Protein AF-A0A3B8ZGP4-F1 (afdb_monomer_lite)

pLDDT: mean 87.62, std 14.37, range [45.03, 98.56]

Secondary structure (DSSP, 8-state):
--GGGGPPPP-----B--SSEEEE--SSTTS-EEEEETTS-GGGSEEEEPPPP-GGGS-TTTGGGGSTT--S-SSSSS---TTGGGGTHHHHHHHHHHHHHTT---SS-HHHHHHHHHHHHHHHHHHHTTS---PPPGGGS--

Foldseek 3Di:
DDPCVPDFDDDDFDWADDPAKIWGQDSDPPFFTWIAGPPDDPVPRIDGHDDDQPLVVADPVLSVQLDQPPFPDPPDPPTSRRNPPNSCVRVVVRQVVVCVVVVHAGVVGPLCVLLVVVVVVQCVVCVVVVNDDDDRDPSNPDD

Radius of gyration: 20.27 Å; chains: 1; bounding box: 44×57×50 Å

Structure (mmCIF, N/CA/C/O backbone):
data_AF-A0A3B8ZGP4-F1
#
_entry.id   AF-A0A3B8ZGP4-F1
#
loop_
_atom_site.group_PDB
_atom_site.id
_atom_site.type_symbol
_atom_site.label_atom_id
_atom_site.label_alt_id
_atom_site.label_comp_id
_atom_site.label_asym_id
_atom_site.label_entity_id
_atom_site.label_seq_id
_atom_site.pdbx_PDB_ins_code
_atom_site.Cartn_x
_atom_site.Cartn_y
_atom_site.Cartn_z
_atom_site.occupancy
_atom_site.B_iso_or_equiv
_atom_site.auth_seq_id
_atom_site.auth_comp_id
_atom_site.auth_asym_id
_atom_site.auth_atom_id
_atom_site.pdbx_PDB_model_num
ATOM 1 N N . ARG A 1 1 ? 3.691 37.241 -10.089 1.00 48.22 1 ARG A N 1
ATOM 2 C CA . ARG A 1 1 ? 4.324 35.929 -10.359 1.00 48.22 1 ARG A CA 1
ATOM 3 C C . ARG A 1 1 ? 3.828 35.011 -9.261 1.00 48.22 1 ARG A C 1
ATOM 5 O O . ARG A 1 1 ? 4.110 35.296 -8.106 1.00 48.22 1 ARG A O 1
ATOM 12 N N . PHE A 1 2 ? 2.963 34.065 -9.586 1.00 45.03 2 PHE A N 1
ATOM 13 C CA . PHE A 1 2 ? 2.270 33.266 -8.584 1.00 45.03 2 PHE A CA 1
ATOM 14 C C . PHE A 1 2 ? 2.838 31.843 -8.572 1.00 45.03 2 PHE A C 1
ATOM 16 O O . PHE A 1 2 ? 3.306 31.350 -9.591 1.00 45.03 2 PHE A O 1
ATOM 23 N N . LEU A 1 3 ? 2.817 31.203 -7.404 1.00 54.69 3 LEU A N 1
ATOM 24 C CA . LEU A 1 3 ? 3.461 29.915 -7.109 1.00 54.69 3 LEU A CA 1
ATOM 25 C C . LEU A 1 3 ? 2.873 28.692 -7.846 1.00 54.69 3 LEU A C 1
ATOM 27 O O . LEU A 1 3 ? 3.376 27.590 -7.658 1.00 54.69 3 LEU A O 1
ATOM 31 N N . TYR A 1 4 ? 1.842 28.853 -8.680 1.00 58.81 4 TYR A N 1
ATOM 32 C CA . TYR A 1 4 ? 1.215 27.739 -9.404 1.00 58.81 4 TYR A CA 1
ATOM 33 C C . TYR A 1 4 ? 1.987 27.262 -10.645 1.00 58.81 4 TYR A C 1
ATOM 35 O O . TYR A 1 4 ? 1.751 26.146 -11.095 1.00 58.81 4 TYR A O 1
ATOM 43 N N . ASP A 1 5 ? 2.962 28.028 -11.146 1.00 63.34 5 ASP A N 1
ATOM 44 C CA . ASP A 1 5 ? 3.781 27.616 -12.304 1.00 63.34 5 ASP A CA 1
ATOM 45 C C . ASP A 1 5 ? 4.834 26.537 -11.957 1.00 63.34 5 ASP A C 1
ATOM 47 O O . ASP A 1 5 ? 5.522 26.029 -12.840 1.00 63.34 5 ASP A O 1
ATOM 51 N N . VAL A 1 6 ? 4.974 26.179 -10.672 1.00 75.12 6 VAL A N 1
ATOM 52 C CA . VAL A 1 6 ? 5.867 25.113 -10.168 1.00 75.12 6 VAL A CA 1
ATOM 53 C C . VAL A 1 6 ? 5.042 24.011 -9.485 1.00 75.12 6 VAL A C 1
ATOM 55 O O . VAL A 1 6 ? 5.432 23.453 -8.458 1.00 75.12 6 VAL A O 1
ATOM 58 N N . ALA A 1 7 ? 3.848 23.730 -10.013 1.00 77.94 7 ALA A N 1
ATOM 59 C CA . ALA A 1 7 ? 3.011 22.649 -9.508 1.00 77.94 7 ALA A CA 1
ATOM 60 C C . ALA A 1 7 ? 3.727 21.295 -9.659 1.00 77.94 7 ALA A C 1
ATOM 62 O O . ALA A 1 7 ? 4.317 20.994 -10.698 1.00 77.94 7 ALA A O 1
ATOM 63 N N . ARG A 1 8 ? 3.685 20.479 -8.601 1.00 79.25 8 ARG A N 1
ATOM 64 C CA . ARG A 1 8 ? 4.209 19.107 -8.623 1.00 79.25 8 ARG A CA 1
ATOM 65 C C . ARG A 1 8 ? 3.331 18.221 -9.505 1.00 79.25 8 ARG A C 1
ATOM 67 O O . ARG A 1 8 ? 2.135 18.476 -9.641 1.00 79.25 8 ARG A O 1
ATOM 74 N N . GLN A 1 9 ? 3.918 17.158 -10.052 1.00 82.81 9 GLN A N 1
ATOM 75 C CA . GLN A 1 9 ? 3.141 16.082 -10.663 1.00 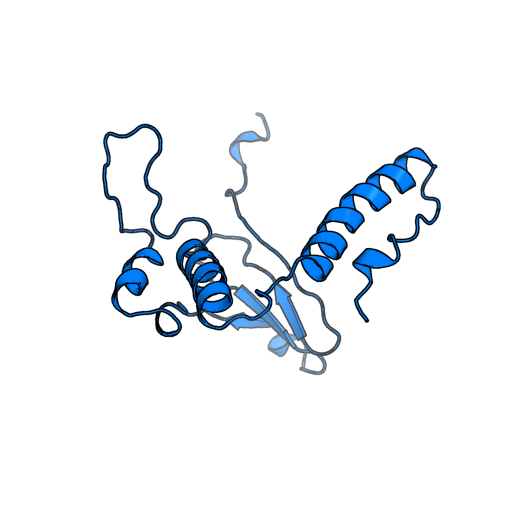82.81 9 GLN A CA 1
ATOM 76 C C . GLN A 1 9 ? 2.159 15.505 -9.636 1.00 82.81 9 GLN A C 1
ATOM 78 O O . GLN A 1 9 ? 2.485 15.383 -8.451 1.00 82.81 9 GLN A O 1
ATOM 83 N N . TYR A 1 10 ? 0.955 15.164 -10.097 1.00 76.69 10 TYR A N 1
ATOM 84 C CA . TYR A 1 10 ? 0.055 14.323 -9.320 1.00 76.69 10 TYR A CA 1
ATOM 85 C C . TYR A 1 10 ? 0.709 12.951 -9.148 1.00 76.69 10 TYR A C 1
ATOM 87 O O . TYR A 1 10 ? 1.169 12.368 -10.128 1.00 76.69 10 TYR A O 1
ATOM 95 N N . ARG A 1 11 ? 0.773 12.473 -7.904 1.00 81.81 11 ARG A N 1
ATOM 96 C CA . ARG A 1 11 ? 1.448 11.231 -7.539 1.00 81.81 11 ARG A CA 1
ATOM 97 C C . ARG A 1 11 ? 0.643 10.506 -6.473 1.00 81.81 11 ARG A C 1
ATOM 99 O O . ARG A 1 11 ? 0.428 11.045 -5.386 1.00 81.81 11 ARG A O 1
ATOM 106 N N . GLU A 1 12 ? 0.248 9.279 -6.771 1.00 79.19 12 GLU A N 1
ATOM 107 C CA . GLU A 1 12 ? -0.295 8.343 -5.791 1.00 79.19 12 GLU A CA 1
ATOM 108 C C . GLU A 1 12 ? 0.882 7.600 -5.162 1.00 79.19 12 GLU A C 1
ATOM 110 O O . GLU A 1 12 ? 1.478 6.724 -5.777 1.00 79.19 12 GLU A O 1
ATOM 115 N N . SER A 1 13 ? 1.274 8.003 -3.954 1.00 88.75 13 SER A N 1
ATOM 116 C CA . SER A 1 13 ? 2.475 7.482 -3.299 1.00 88.75 13 SER A CA 1
ATOM 117 C C . SER A 1 13 ? 2.231 7.085 -1.859 1.00 88.75 13 SER A C 1
ATOM 119 O O . SER A 1 13 ? 1.451 7.726 -1.157 1.00 88.75 13 SER A O 1
ATOM 121 N N . PHE A 1 14 ? 3.015 6.120 -1.399 1.00 91.31 14 PHE A N 1
ATOM 122 C CA . PHE A 1 14 ? 3.186 5.805 0.008 1.00 91.31 14 PHE A CA 1
ATOM 123 C C . PHE A 1 14 ? 4.670 5.587 0.302 1.00 91.31 14 PHE A C 1
ATOM 125 O O . PHE A 1 14 ? 5.410 5.099 -0.553 1.00 91.31 14 PHE A O 1
ATOM 132 N N . ASP A 1 15 ? 5.064 5.891 1.532 1.00 95.56 15 ASP A N 1
ATOM 133 C CA . ASP A 1 15 ? 6.384 5.569 2.060 1.00 95.56 15 ASP A CA 1
ATOM 134 C C . ASP A 1 15 ? 6.202 4.599 3.231 1.00 95.56 15 ASP A C 1
ATOM 136 O O . ASP A 1 15 ? 5.267 4.726 4.028 1.00 95.56 15 ASP A O 1
ATOM 140 N N . VAL A 1 16 ? 7.076 3.600 3.324 1.00 95.94 16 VAL A N 1
ATOM 141 C CA . VAL A 1 16 ? 7.054 2.604 4.402 1.00 95.94 16 VAL A CA 1
ATOM 142 C C . VAL A 1 16 ? 8.373 2.671 5.136 1.00 95.94 16 VAL A C 1
ATOM 144 O O . VAL A 1 16 ? 9.424 2.435 4.547 1.00 95.94 16 VAL A O 1
ATOM 147 N N . TYR A 1 17 ? 8.313 2.932 6.437 1.00 96.81 17 TYR A N 1
ATOM 148 C CA . TYR A 1 17 ? 9.494 3.013 7.286 1.00 96.81 17 TYR A CA 1
ATOM 149 C C . TYR A 1 17 ? 9.578 1.796 8.199 1.00 96.81 17 TYR A C 1
ATOM 151 O O . TYR A 1 17 ? 8.653 1.503 8.957 1.00 96.81 17 TYR A O 1
ATOM 159 N N . GLY A 1 18 ? 10.699 1.084 8.119 1.00 96.44 18 GLY A N 1
ATOM 160 C CA . GLY A 1 18 ? 10.943 -0.134 8.882 1.00 96.44 18 GLY A CA 1
ATOM 161 C C . GLY A 1 18 ? 12.299 -0.124 9.578 1.00 96.44 18 GLY A C 1
ATOM 162 O O . GLY A 1 18 ? 13.192 0.658 9.266 1.00 96.44 18 GLY A O 1
ATOM 163 N N . THR A 1 19 ? 12.476 -1.034 10.535 1.00 96.88 19 THR A N 1
ATOM 164 C CA . THR A 1 19 ? 13.721 -1.145 11.318 1.00 96.88 19 THR A CA 1
ATOM 165 C C . THR A 1 19 ? 14.891 -1.722 10.520 1.00 96.88 19 THR A C 1
ATOM 167 O O . THR A 1 19 ? 16.047 -1.490 10.867 1.00 96.88 19 THR A O 1
ATOM 170 N N . GLN A 1 20 ? 14.603 -2.491 9.467 1.00 97.69 20 GLN A N 1
ATOM 171 C CA . GLN A 1 20 ? 15.616 -3.106 8.602 1.00 97.69 20 GLN A CA 1
ATOM 172 C C . GLN A 1 20 ? 15.723 -2.409 7.250 1.00 97.69 20 GLN A C 1
ATOM 174 O O . GLN A 1 20 ? 16.825 -2.238 6.727 1.00 97.69 20 GLN A O 1
ATOM 179 N N . ARG A 1 21 ? 14.577 -2.041 6.672 1.00 97.69 21 ARG A N 1
ATOM 180 C CA . ARG A 1 21 ? 14.484 -1.363 5.385 1.00 97.69 21 ARG A CA 1
ATOM 181 C C . ARG A 1 21 ? 13.335 -0.371 5.389 1.00 97.69 21 ARG A C 1
ATOM 183 O O . ARG A 1 21 ? 12.334 -0.611 6.063 1.00 97.69 21 ARG A O 1
ATOM 190 N N . SER A 1 22 ? 13.480 0.670 4.583 1.00 98.00 22 SER A N 1
ATOM 191 C CA . SER A 1 22 ? 12.414 1.616 4.266 1.00 98.00 22 SER A CA 1
ATOM 192 C C . SER A 1 22 ? 12.258 1.713 2.754 1.00 98.00 22 SER A C 1
ATOM 194 O O . SER A 1 22 ? 13.247 1.627 2.030 1.00 98.00 22 SER A O 1
ATOM 196 N N . PHE A 1 23 ? 11.030 1.868 2.283 1.00 97.50 23 PHE A N 1
ATOM 197 C CA . PHE A 1 23 ? 10.702 2.105 0.883 1.00 97.50 23 PHE A CA 1
ATOM 198 C C . PHE A 1 23 ? 10.179 3.528 0.747 1.00 97.50 23 PHE A C 1
ATOM 200 O O . PHE A 1 23 ? 9.296 3.923 1.507 1.00 97.50 23 PHE A O 1
ATOM 207 N N . GLU A 1 24 ? 10.698 4.264 -0.228 1.00 96.94 24 GLU A N 1
ATOM 208 C CA . GLU A 1 24 ? 10.213 5.594 -0.569 1.00 96.94 24 GLU A CA 1
ATOM 209 C C . GLU A 1 24 ? 9.811 5.655 -2.037 1.00 96.94 24 GLU A C 1
ATOM 211 O O . GLU A 1 24 ? 10.559 5.257 -2.943 1.00 96.94 24 GLU A O 1
ATOM 216 N N . TRP A 1 25 ? 8.614 6.182 -2.272 1.00 94.62 25 TRP A N 1
ATOM 217 C CA . TRP A 1 25 ? 8.110 6.376 -3.618 1.00 94.62 25 TRP A CA 1
ATOM 218 C C . TRP A 1 25 ? 8.832 7.552 -4.286 1.00 94.62 25 TRP A C 1
ATOM 220 O O . TRP A 1 25 ? 8.941 8.642 -3.715 1.00 94.62 25 TRP A O 1
ATOM 230 N N . THR A 1 26 ? 9.290 7.363 -5.527 1.00 93.00 26 THR A N 1
ATOM 231 C CA . THR A 1 26 ? 10.057 8.379 -6.264 1.00 93.00 26 THR A CA 1
ATOM 232 C C . THR A 1 26 ? 9.297 9.691 -6.461 1.00 93.00 26 THR A C 1
ATOM 234 O O . THR A 1 26 ? 8.093 9.691 -6.702 1.00 93.00 26 THR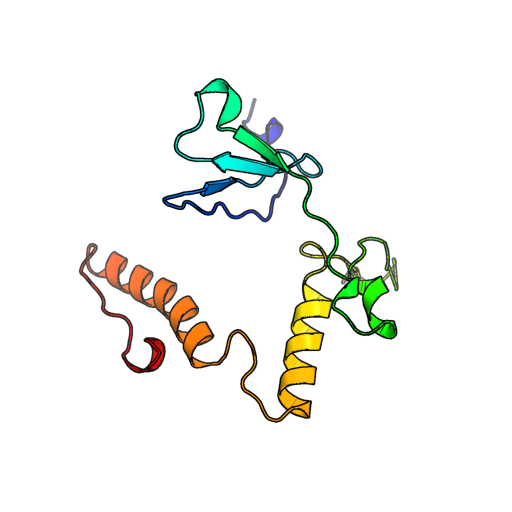 A O 1
ATOM 237 N N . LEU A 1 27 ? 9.982 10.834 -6.366 1.00 91.19 27 LEU A N 1
ATOM 238 C CA . LEU A 1 27 ? 9.388 12.173 -6.513 1.00 91.19 27 LEU A CA 1
ATOM 239 C C . LEU A 1 27 ? 8.846 12.464 -7.916 1.00 91.19 27 LEU A C 1
ATOM 241 O O . LEU A 1 27 ? 7.981 13.330 -8.048 1.00 91.19 27 LEU A O 1
ATOM 245 N N . VAL A 1 28 ? 9.354 11.766 -8.929 1.00 90.06 28 VAL A N 1
ATOM 246 C CA . VAL A 1 28 ? 9.005 11.963 -10.337 1.00 90.06 28 VAL A CA 1
ATOM 247 C C . VAL A 1 28 ? 8.422 10.666 -10.880 1.00 90.06 28 VAL A C 1
ATOM 249 O O . VAL A 1 28 ? 9.031 9.606 -10.735 1.00 90.06 28 VAL A O 1
ATOM 252 N N . GLU A 1 29 ? 7.247 10.744 -11.503 1.00 84.12 29 GLU A N 1
ATOM 253 C CA . GLU A 1 29 ? 6.605 9.580 -12.118 1.00 84.12 29 GLU A CA 1
ATOM 254 C C . GLU A 1 29 ? 7.523 8.916 -13.156 1.00 84.12 29 GLU A C 1
ATOM 256 O O . GLU A 1 29 ? 8.273 9.583 -13.871 1.00 84.12 29 GLU A O 1
ATOM 261 N N . HIS A 1 30 ? 7.443 7.587 -13.243 1.00 83.50 30 HIS A N 1
ATOM 262 C CA . HIS A 1 30 ? 8.269 6.729 -14.106 1.00 83.50 30 HIS A CA 1
ATOM 263 C C . HIS A 1 30 ? 9.767 6.635 -13.761 1.00 83.50 30 HIS A C 1
ATOM 265 O O . HIS A 1 30 ? 10.504 5.952 -14.476 1.00 83.50 30 HIS A O 1
ATOM 271 N N . GLU A 1 31 ? 10.234 7.239 -12.666 1.00 91.94 31 GLU A N 1
ATOM 272 C CA . GLU A 1 31 ? 11.574 6.964 -12.138 1.00 91.94 31 GLU A CA 1
ATOM 273 C C . GLU A 1 31 ? 11.596 5.730 -11.206 1.00 91.94 31 GLU A C 1
ATOM 275 O O . GLU A 1 31 ? 10.565 5.341 -10.655 1.00 91.94 31 GLU A O 1
ATOM 280 N N . PRO A 1 32 ? 12.763 5.094 -10.987 1.00 95.25 32 PRO A N 1
ATOM 281 C CA . PRO A 1 32 ? 12.898 4.041 -9.983 1.00 95.25 32 PRO A CA 1
ATOM 282 C C . PRO A 1 32 ? 12.607 4.553 -8.568 1.00 95.25 32 PRO A C 1
ATOM 284 O O . PRO A 1 32 ? 13.023 5.654 -8.204 1.00 95.25 32 PRO A O 1
ATOM 287 N N . HIS A 1 33 ? 11.972 3.720 -7.746 1.00 95.81 33 HIS A N 1
ATOM 288 C CA . HIS A 1 33 ? 11.776 3.986 -6.318 1.00 95.81 33 HIS A CA 1
ATOM 289 C C . HIS A 1 33 ? 13.082 3.785 -5.546 1.00 95.81 33 HIS A C 1
ATOM 291 O O . HIS A 1 33 ? 14.077 3.316 -6.104 1.00 95.81 33 HIS A O 1
ATOM 297 N N . VAL A 1 34 ? 13.083 4.102 -4.252 1.00 97.56 34 VAL A N 1
ATOM 298 C CA . VAL A 1 34 ? 14.269 3.945 -3.404 1.00 97.56 34 VAL A CA 1
ATOM 299 C C . VAL A 1 34 ? 13.975 2.983 -2.261 1.00 97.56 34 VAL A C 1
ATOM 301 O O . VAL A 1 34 ? 12.971 3.113 -1.565 1.00 97.56 34 VAL A O 1
ATOM 304 N N . ILE A 1 35 ? 14.872 2.021 -2.051 1.00 97.94 35 ILE A N 1
ATOM 305 C CA . ILE A 1 35 ? 14.934 1.228 -0.824 1.00 97.94 35 ILE A CA 1
ATOM 306 C C . ILE A 1 35 ? 16.143 1.687 -0.022 1.00 97.94 35 ILE A C 1
ATOM 308 O O . ILE A 1 35 ? 17.271 1.654 -0.504 1.00 97.94 35 ILE A O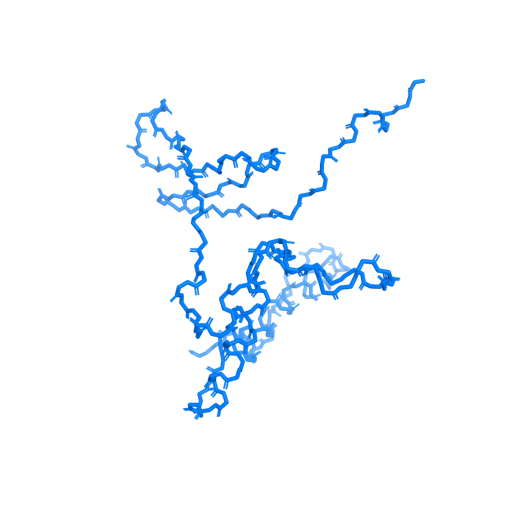 1
ATOM 312 N N . HIS A 1 36 ? 15.904 2.055 1.229 1.00 97.94 36 HIS A N 1
ATOM 313 C CA . HIS A 1 36 ? 16.938 2.343 2.212 1.00 97.94 36 HIS A CA 1
ATOM 314 C C . HIS A 1 36 ? 17.187 1.098 3.054 1.00 97.94 36 HIS A C 1
ATOM 316 O O . HIS A 1 36 ? 16.236 0.521 3.580 1.00 97.94 36 HIS A O 1
ATOM 322 N N . THR A 1 37 ? 18.442 0.676 3.208 1.00 98.31 37 THR A N 1
ATOM 323 C CA . THR A 1 37 ? 18.792 -0.505 4.017 1.00 98.31 37 THR A CA 1
ATOM 324 C C . THR A 1 37 ? 19.623 -0.128 5.238 1.00 98.31 37 THR A C 1
ATOM 326 O O . THR A 1 37 ? 20.686 0.479 5.123 1.00 98.31 37 THR A O 1
ATOM 329 N N . ALA A 1 38 ? 19.164 -0.533 6.423 1.00 97.44 38 ALA A N 1
ATOM 330 C CA . ALA A 1 38 ? 19.871 -0.284 7.672 1.00 97.44 38 ALA A CA 1
ATOM 331 C C . ALA A 1 38 ? 21.234 -1.002 7.715 1.00 97.44 38 ALA A C 1
ATOM 333 O O . ALA A 1 38 ? 21.396 -2.096 7.174 1.00 97.44 38 ALA A O 1
ATOM 334 N N . LYS A 1 39 ? 22.193 -0.415 8.447 1.00 96.81 39 LYS A N 1
ATOM 335 C CA . LYS A 1 39 ? 23.543 -0.963 8.708 1.00 96.81 39 LYS A CA 1
ATOM 336 C C . LYS A 1 39 ? 24.459 -1.101 7.480 1.00 96.81 39 LYS A C 1
ATOM 338 O O . LYS A 1 39 ? 25.484 -1.772 7.578 1.00 96.81 39 LYS A O 1
ATOM 343 N N . LYS A 1 40 ? 24.129 -0.458 6.358 1.00 97.12 40 LYS A N 1
ATOM 344 C CA . LYS A 1 40 ? 25.065 -0.250 5.245 1.00 97.12 40 LYS A CA 1
ATOM 345 C C . LYS A 1 40 ? 25.893 1.030 5.456 1.00 97.12 40 LYS A C 1
ATOM 347 O O . LYS A 1 40 ? 25.436 1.920 6.178 1.00 97.12 40 LYS A O 1
ATOM 352 N N . PRO A 1 41 ? 27.094 1.141 4.857 1.00 97.62 41 PRO A N 1
ATOM 353 C CA . PRO A 1 41 ? 27.795 2.420 4.736 1.00 97.62 41 PRO A CA 1
ATOM 354 C C . PRO A 1 41 ? 26.883 3.480 4.106 1.00 97.62 41 PRO A C 1
ATOM 356 O O . PRO A 1 41 ? 26.121 3.146 3.205 1.00 97.62 41 PRO A O 1
ATOM 359 N N . GLU A 1 42 ? 26.969 4.741 4.545 1.00 96.12 42 GLU A N 1
ATOM 360 C CA . GLU A 1 42 ? 26.069 5.829 4.106 1.00 96.12 42 GLU A CA 1
ATOM 361 C C . GLU A 1 42 ? 25.821 5.878 2.580 1.00 96.12 42 GLU A C 1
ATOM 363 O O . GLU A 1 42 ? 24.656 5.931 2.185 1.00 96.12 42 GLU A O 1
ATOM 368 N N . PRO A 1 43 ? 26.845 5.757 1.707 1.00 97.12 43 PRO A N 1
ATOM 369 C CA . PRO A 1 43 ? 26.643 5.806 0.255 1.00 97.12 43 PRO A CA 1
ATOM 370 C C . PRO A 1 43 ? 25.887 4.602 -0.326 1.00 97.12 43 PRO A C 1
ATOM 372 O O . PRO A 1 43 ? 25.388 4.677 -1.444 1.00 97.12 43 PRO A O 1
ATOM 375 N N . GLU A 1 44 ? 25.826 3.492 0.408 1.00 96.56 44 GLU A N 1
ATOM 376 C CA . GLU A 1 44 ? 25.187 2.234 0.005 1.00 96.56 44 GLU A CA 1
ATOM 377 C C . GLU A 1 44 ? 23.802 2.049 0.646 1.00 96.56 44 GLU A C 1
ATOM 379 O O . GLU A 1 44 ? 23.117 1.065 0.363 1.00 96.56 44 GLU A O 1
ATOM 384 N N . ILE A 1 45 ? 23.382 2.956 1.540 1.00 97.56 45 ILE A N 1
ATOM 385 C CA . ILE A 1 45 ? 22.060 2.894 2.177 1.00 97.56 45 ILE A CA 1
ATOM 386 C C . ILE A 1 45 ? 20.938 2.974 1.128 1.00 97.56 45 ILE A C 1
ATOM 388 O O . ILE A 1 45 ? 20.083 2.081 1.167 1.00 97.56 45 ILE A O 1
ATOM 392 N N . PRO A 1 46 ? 20.901 3.983 0.227 1.00 97.75 46 PRO A N 1
ATOM 393 C CA . PRO A 1 46 ? 19.843 4.102 -0.767 1.00 97.75 46 PRO A CA 1
ATOM 394 C C . PRO A 1 46 ? 20.158 3.297 -2.032 1.00 97.75 46 PRO A C 1
ATOM 396 O O . PRO A 1 46 ? 21.179 3.493 -2.688 1.00 97.75 46 PRO A O 1
ATOM 399 N N . GLU A 1 47 ? 19.222 2.447 -2.441 1.00 97.44 47 GLU A N 1
ATOM 400 C CA . GLU A 1 47 ? 19.294 1.688 -3.688 1.00 97.44 47 GLU A CA 1
ATOM 401 C C . GLU A 1 47 ? 18.050 1.947 -4.537 1.00 97.44 47 GLU A C 1
ATOM 403 O O . GLU A 1 47 ? 16.918 1.865 -4.053 1.00 97.44 47 GLU A O 1
ATOM 408 N N . LYS A 1 48 ? 18.258 2.250 -5.823 1.00 97.31 48 LYS A N 1
ATOM 409 C CA . LYS A 1 48 ? 17.163 2.388 -6.788 1.00 97.31 48 LYS A CA 1
ATOM 410 C C . LYS A 1 48 ? 16.562 1.019 -7.093 1.00 97.31 48 LYS A C 1
ATOM 412 O O . LYS A 1 48 ? 17.294 0.082 -7.404 1.00 97.31 48 LYS A O 1
ATOM 417 N N . VAL A 1 49 ? 15.237 0.923 -7.071 1.00 95.69 49 VAL A N 1
ATOM 418 C CA . VAL A 1 49 ? 14.498 -0.306 -7.367 1.00 95.69 49 VAL A CA 1
ATOM 419 C C . VAL A 1 49 ? 13.407 -0.053 -8.402 1.00 95.69 49 VAL A C 1
ATOM 421 O O . VAL A 1 49 ? 12.684 0.942 -8.344 1.00 95.69 49 VAL A O 1
ATOM 424 N N . GLN A 1 50 ? 13.276 -0.982 -9.348 1.00 92.31 50 GLN A N 1
ATOM 425 C CA . GLN A 1 50 ? 12.141 -1.033 -10.260 1.00 92.31 50 GLN A CA 1
ATOM 426 C C . GLN A 1 50 ? 11.118 -2.025 -9.709 1.00 92.31 50 GLN A C 1
ATOM 428 O O . GLN A 1 50 ? 11.467 -3.169 -9.412 1.00 92.31 50 GLN A O 1
ATOM 433 N N . VAL A 1 51 ? 9.863 -1.601 -9.580 1.00 87.38 51 VAL A N 1
ATOM 434 C CA . VAL A 1 51 ? 8.769 -2.504 -9.206 1.00 87.38 51 VAL A CA 1
ATOM 435 C C . VAL A 1 51 ? 8.272 -3.201 -10.480 1.00 87.38 51 VAL A C 1
ATOM 437 O O . VAL A 1 51 ? 7.913 -2.506 -11.434 1.00 87.38 51 VAL A O 1
ATOM 440 N N . PRO A 1 52 ? 8.307 -4.544 -10.552 1.00 86.25 52 PRO A N 1
ATOM 441 C CA . PRO A 1 52 ? 7.818 -5.271 -11.717 1.00 86.25 52 PRO A CA 1
ATOM 442 C C . PRO A 1 52 ? 6.284 -5.275 -11.770 1.00 86.25 52 PRO A C 1
ATOM 444 O O . PRO A 1 52 ? 5.614 -5.090 -10.756 1.00 86.25 52 PRO A O 1
ATOM 447 N N . ASP A 1 53 ? 5.733 -5.553 -12.952 1.00 84.44 53 ASP A N 1
ATOM 448 C CA . ASP A 1 53 ? 4.316 -5.895 -13.097 1.00 84.44 53 ASP A CA 1
ATOM 449 C C . ASP A 1 53 ? 4.066 -7.312 -12.545 1.00 84.44 53 ASP A C 1
ATOM 451 O O . ASP A 1 53 ? 4.787 -8.268 -12.859 1.00 84.44 53 ASP A O 1
ATOM 455 N N . PHE A 1 54 ? 3.029 -7.451 -11.722 1.00 90.81 54 PHE A N 1
ATOM 456 C CA . PHE A 1 54 ? 2.620 -8.708 -11.102 1.00 90.81 54 PHE A CA 1
ATOM 457 C C . PHE A 1 54 ? 1.463 -9.401 -11.832 1.00 90.81 54 PHE A C 1
ATOM 459 O O . PHE A 1 54 ? 0.908 -10.361 -11.304 1.00 90.81 54 PHE A O 1
ATOM 466 N N . ALA A 1 55 ? 1.137 -9.000 -13.064 1.00 92.75 55 ALA A N 1
ATOM 467 C CA . ALA A 1 55 ? 0.078 -9.605 -13.876 1.00 92.75 55 ALA A CA 1
ATOM 468 C C . ALA A 1 55 ? 0.152 -11.140 -13.970 1.00 92.75 55 ALA A C 1
ATOM 470 O O . ALA A 1 55 ? -0.876 -11.799 -14.059 1.00 92.75 55 ALA A O 1
ATOM 471 N N . HIS A 1 56 ? 1.347 -11.733 -13.886 1.00 94.69 56 HIS A N 1
ATOM 472 C CA . HIS A 1 56 ? 1.543 -13.187 -13.881 1.00 94.69 56 HIS A CA 1
ATOM 473 C C . HIS A 1 56 ? 0.887 -13.918 -12.690 1.00 94.69 56 HIS A C 1
ATOM 475 O O . HIS A 1 56 ? 0.742 -15.135 -12.742 1.00 94.69 56 HIS A O 1
ATOM 481 N N . LEU A 1 57 ? 0.486 -13.198 -11.634 1.00 94.19 57 LEU A N 1
ATOM 482 C CA . LEU A 1 57 ? -0.291 -13.730 -10.507 1.00 94.19 57 LEU A CA 1
ATOM 483 C C . LEU A 1 57 ? -1.795 -13.845 -10.811 1.00 94.19 57 LEU A C 1
ATOM 485 O O . LEU A 1 57 ? -2.550 -14.346 -9.982 1.00 94.19 57 LEU A O 1
ATOM 489 N N . LEU A 1 58 ? -2.242 -13.351 -11.966 1.00 95.50 58 LEU A N 1
ATOM 490 C CA . LEU A 1 58 ? -3.643 -13.340 -12.371 1.00 95.50 58 LEU A CA 1
ATOM 491 C C . LEU A 1 58 ? -3.945 -14.432 -13.410 1.00 95.50 58 LEU A C 1
ATOM 493 O O . LEU A 1 58 ? -3.056 -14.804 -14.186 1.00 95.50 58 LEU A O 1
ATOM 497 N N . PRO A 1 59 ? -5.212 -14.876 -13.516 1.00 95.62 59 PRO A N 1
ATOM 498 C CA . PRO A 1 59 ? -5.693 -15.641 -14.662 1.00 95.62 59 PRO A CA 1
ATOM 499 C C . PRO A 1 59 ? -5.337 -14.964 -15.991 1.00 95.62 59 PRO A C 1
ATOM 501 O O . PRO A 1 59 ? -5.429 -13.737 -16.121 1.00 95.62 59 PRO A O 1
ATOM 504 N N . ALA A 1 60 ? -4.936 -15.765 -16.981 1.00 95.56 60 ALA A N 1
ATOM 505 C CA . ALA A 1 60 ? -4.411 -15.301 -18.269 1.00 95.56 60 ALA A CA 1
ATOM 506 C C . ALA A 1 60 ? -5.347 -14.298 -18.970 1.00 95.56 60 ALA A C 1
ATOM 508 O O . ALA A 1 60 ? -4.901 -13.335 -19.595 1.00 95.56 60 ALA A O 1
ATOM 509 N N . GLU A 1 61 ? -6.653 -14.497 -18.821 1.00 92.00 61 GLU A N 1
ATOM 510 C CA . GLU A 1 61 ? -7.720 -13.729 -19.449 1.00 92.00 61 GLU A CA 1
ATOM 511 C C . GLU A 1 61 ? -7.755 -12.270 -18.987 1.00 92.00 61 GLU A C 1
ATOM 513 O O . GLU A 1 61 ? -8.171 -11.405 -19.764 1.00 92.00 61 GLU A O 1
ATOM 518 N N . ILE A 1 62 ? -7.309 -11.993 -17.754 1.00 90.56 62 ILE A N 1
ATOM 519 C CA . ILE A 1 62 ? -7.390 -10.662 -17.141 1.00 90.56 62 ILE A CA 1
ATOM 520 C C . ILE A 1 62 ? -6.036 -9.956 -16.998 1.00 90.56 62 ILE A C 1
ATOM 522 O O . ILE A 1 62 ? -6.014 -8.764 -16.698 1.00 90.56 62 ILE A O 1
ATOM 526 N N . GLN A 1 63 ? -4.914 -10.633 -17.281 1.00 91.69 63 GLN A N 1
ATOM 527 C CA . GLN A 1 63 ? -3.565 -10.052 -17.166 1.00 91.69 63 GLN A CA 1
ATOM 528 C C . GLN A 1 63 ? -3.393 -8.769 -17.982 1.00 91.69 63 GLN A C 1
ATOM 530 O O . GLN A 1 63 ? -2.723 -7.841 -17.549 1.00 91.69 63 GLN A O 1
ATOM 535 N N . ARG A 1 64 ? -4.009 -8.683 -19.169 1.00 87.81 64 ARG A N 1
ATOM 536 C CA . ARG A 1 64 ? -3.886 -7.499 -20.036 1.00 87.81 64 ARG A CA 1
ATOM 537 C C . ARG A 1 64 ? -4.405 -6.216 -19.381 1.00 87.81 64 ARG A C 1
ATOM 539 O O . ARG A 1 64 ? -3.881 -5.147 -19.671 1.00 87.81 64 ARG A O 1
ATOM 546 N N . PHE A 1 65 ? -5.374 -6.321 -18.469 1.00 86.31 65 PHE A N 1
ATOM 547 C CA . PHE A 1 65 ? -6.010 -5.169 -17.830 1.00 86.31 65 PHE A CA 1
ATOM 548 C C . PHE A 1 65 ? -5.139 -4.489 -16.764 1.00 86.31 65 PHE A C 1
ATOM 550 O O . PHE A 1 65 ? -5.508 -3.422 -16.286 1.00 86.31 65 PHE A O 1
ATOM 557 N N . THR A 1 66 ? -3.974 -5.047 -16.406 1.00 86.94 66 THR A N 1
ATOM 558 C CA . THR A 1 66 ? -2.998 -4.344 -15.552 1.00 86.94 66 THR A CA 1
ATOM 559 C C . THR A 1 66 ? -2.284 -3.217 -16.304 1.00 86.94 66 THR A C 1
ATOM 561 O O . THR A 1 66 ? -1.695 -2.330 -15.689 1.00 86.94 66 THR A O 1
ATOM 564 N N . LYS A 1 67 ? -2.337 -3.217 -17.644 1.00 82.38 67 LYS A N 1
ATOM 565 C CA . LYS A 1 67 ? -1.552 -2.313 -18.487 1.00 82.38 67 LYS A CA 1
ATOM 566 C C . LYS A 1 67 ? -2.297 -1.006 -18.784 1.00 82.38 67 LYS A C 1
ATOM 568 O O . LYS A 1 67 ? -3.481 -1.040 -19.124 1.00 82.38 67 LYS A O 1
ATOM 573 N N . PRO A 1 68 ? -1.617 0.159 -18.767 1.00 69.56 68 PRO A N 1
ATOM 574 C CA . PRO A 1 68 ? -2.234 1.461 -19.060 1.00 69.56 68 PRO A CA 1
ATOM 575 C C . PRO A 1 68 ? -2.907 1.575 -20.438 1.00 69.56 68 PRO A C 1
ATOM 577 O O . PRO A 1 68 ? -3.773 2.421 -20.628 1.00 69.56 68 PRO A O 1
ATOM 580 N N . SER A 1 69 ? -2.502 0.747 -21.403 1.00 63.50 69 SER A N 1
ATOM 581 C CA . SER A 1 69 ? -2.876 0.856 -22.818 1.00 63.50 69 SER A CA 1
ATOM 582 C C . SER A 1 69 ? -4.195 0.179 -23.209 1.00 63.50 69 SER A C 1
ATOM 584 O O . SER A 1 69 ? -4.582 0.265 -24.372 1.00 63.50 69 SER A O 1
ATOM 586 N N . GLU A 1 70 ? -4.893 -0.491 -22.289 1.00 62.62 70 GLU A N 1
ATOM 587 C CA . GLU A 1 70 ? -6.209 -1.089 -22.563 1.00 62.62 70 GLU A CA 1
ATOM 588 C C . GLU A 1 70 ? -7.311 -0.012 -22.542 1.00 62.62 70 GLU A C 1
ATOM 590 O O . GLU A 1 70 ? -8.090 0.094 -21.597 1.00 62.62 70 GLU A O 1
ATOM 595 N N . ILE A 1 71 ? -7.359 0.815 -23.591 1.00 56.59 71 ILE A N 1
ATOM 596 C CA . ILE A 1 71 ? -8.398 1.831 -23.815 1.00 56.59 71 ILE A CA 1
ATOM 597 C C . ILE A 1 71 ? -9.510 1.190 -24.646 1.00 56.59 71 ILE A C 1
ATOM 599 O O . ILE A 1 71 ? -9.320 0.919 -25.830 1.00 56.59 71 ILE A O 1
ATOM 603 N N . HIS A 1 72 ? -10.663 0.922 -24.031 1.00 57.34 72 HIS A N 1
ATOM 604 C CA . HIS A 1 72 ? -11.770 0.228 -24.710 1.00 57.34 72 HIS A CA 1
ATOM 605 C C . HIS A 1 72 ? -12.770 1.189 -25.376 1.00 57.34 72 HIS A C 1
ATOM 607 O O . HIS A 1 72 ? -13.527 0.756 -26.237 1.00 57.34 72 HIS A O 1
ATOM 613 N N . ASP A 1 73 ? -12.720 2.491 -25.066 1.00 58.84 73 ASP A N 1
ATOM 614 C CA . ASP A 1 73 ? -13.464 3.534 -25.788 1.00 58.84 73 ASP A CA 1
ATOM 615 C C . ASP A 1 73 ? -12.882 4.933 -25.495 1.00 58.84 73 ASP A C 1
ATOM 617 O O . ASP A 1 73 ? -12.909 5.403 -24.357 1.00 58.84 73 ASP A O 1
ATOM 621 N N . ALA A 1 74 ? -12.341 5.605 -26.515 1.00 58.56 74 ALA A N 1
ATOM 622 C CA . ALA A 1 74 ? -11.759 6.947 -26.392 1.00 58.56 74 ALA A CA 1
ATOM 623 C C . ALA A 1 74 ? -12.807 8.080 -26.401 1.00 58.56 74 ALA A C 1
ATOM 625 O O . ALA A 1 74 ? -12.449 9.241 -26.206 1.00 58.56 74 ALA A O 1
ATOM 626 N N . GLN A 1 75 ? -14.080 7.770 -26.672 1.00 61.12 75 GLN A N 1
ATOM 627 C CA . GLN A 1 75 ? -15.169 8.746 -26.800 1.00 61.12 75 GLN A CA 1
ATOM 628 C C . GLN A 1 75 ? -16.070 8.800 -25.557 1.00 61.12 75 GLN A C 1
ATOM 630 O O . GLN A 1 75 ? -16.894 9.709 -25.433 1.00 61.12 75 GLN A O 1
ATOM 635 N N . HIS A 1 76 ? -15.911 7.861 -24.621 1.00 54.41 76 HIS A N 1
ATOM 636 C CA . HIS A 1 76 ? -16.703 7.801 -23.399 1.00 54.41 76 HIS A CA 1
ATOM 637 C C . HIS A 1 76 ? -16.132 8.725 -22.304 1.00 54.41 76 HIS A C 1
ATOM 639 O O . HIS A 1 76 ? -14.942 8.696 -22.001 1.00 54.41 76 HIS A O 1
ATOM 645 N N . LEU A 1 77 ? -16.991 9.547 -21.683 1.00 50.03 77 LEU A N 1
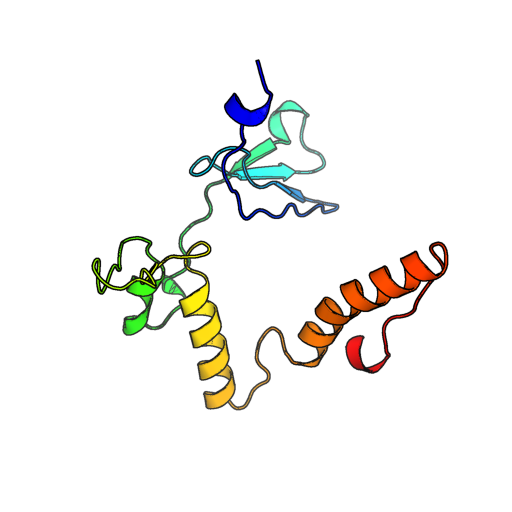ATOM 646 C CA . LEU A 1 77 ? -16.604 10.567 -20.687 1.00 50.03 77 LEU A CA 1
ATOM 647 C C . LEU A 1 77 ? -15.941 9.981 -19.432 1.00 50.03 77 LEU A C 1
ATOM 649 O O . LEU A 1 77 ? -15.105 10.639 -18.815 1.00 50.03 77 LEU A O 1
ATOM 653 N N . SER A 1 78 ? -16.291 8.745 -19.064 1.00 48.59 78 SER A N 1
ATOM 654 C CA . SER A 1 78 ? -15.453 7.947 -18.173 1.00 48.59 78 SER A CA 1
ATOM 655 C C . SER A 1 78 ? -14.435 7.218 -19.041 1.00 48.59 78 SER A C 1
ATOM 657 O O . SER A 1 78 ? -14.720 6.140 -19.568 1.00 48.59 78 SER A O 1
ATOM 659 N N . PHE A 1 79 ? -13.269 7.827 -19.229 1.00 50.97 79 PHE A N 1
ATOM 660 C CA . PHE A 1 79 ? -12.131 7.130 -19.809 1.00 50.97 79 PHE A CA 1
ATOM 661 C C . PHE A 1 79 ? -11.956 5.794 -19.080 1.00 50.97 79 PHE A C 1
ATOM 663 O O . PHE A 1 79 ? -11.816 5.758 -17.856 1.00 50.97 79 PHE A O 1
ATOM 670 N N . ILE A 1 80 ? -11.995 4.696 -19.835 1.00 52.19 80 ILE A N 1
ATOM 671 C CA . ILE A 1 80 ? -11.630 3.367 -19.346 1.00 52.19 80 ILE A CA 1
ATOM 672 C C . ILE A 1 80 ? -10.111 3.399 -19.178 1.00 52.19 80 ILE A C 1
ATOM 674 O O . ILE A 1 80 ? -9.352 3.116 -20.102 1.00 52.19 80 ILE A O 1
ATOM 678 N N . GLN A 1 81 ? -9.660 3.872 -18.022 1.00 54.16 81 GLN A N 1
ATOM 679 C CA . GLN A 1 81 ? -8.257 3.854 -17.649 1.00 54.16 81 GLN A CA 1
ATOM 680 C C . GLN A 1 81 ? -7.922 2.402 -17.298 1.00 54.16 81 GLN A C 1
ATOM 682 O O . GLN A 1 81 ? -8.264 1.968 -1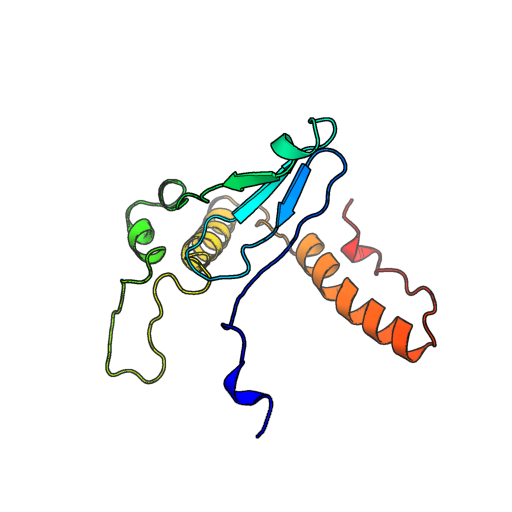6.207 1.00 54.16 81 GLN A O 1
ATOM 687 N N . GLY A 1 82 ? -7.320 1.649 -18.229 1.00 62.56 82 GLY A N 1
ATOM 688 C CA . GLY A 1 82 ? -6.938 0.243 -18.028 1.00 62.56 82 GLY A CA 1
ATOM 689 C C . GLY A 1 82 ? -6.093 0.045 -16.763 1.00 62.56 82 GLY A C 1
ATOM 690 O O . GLY A 1 82 ? -6.614 -0.146 -15.670 1.00 62.56 82 GLY A O 1
ATOM 691 N N . GLY A 1 83 ? -4.772 0.162 -16.877 1.00 65.94 83 GLY A N 1
ATOM 692 C CA . GLY A 1 83 ? -3.832 0.110 -15.747 1.00 65.94 83 GLY A CA 1
ATOM 693 C C . GLY A 1 83 ? -3.908 1.294 -14.768 1.00 65.94 83 GLY A C 1
ATOM 694 O O . GLY A 1 83 ? -2.881 1.691 -14.220 1.00 65.94 83 GLY A O 1
ATOM 695 N N . GLY A 1 84 ? -5.080 1.908 -14.568 1.00 70.94 84 GLY A N 1
ATOM 696 C CA . GLY A 1 84 ? -5.276 2.966 -13.575 1.00 70.94 84 GLY A CA 1
ATOM 697 C C . GLY A 1 84 ? -4.868 2.508 -12.173 1.00 70.94 84 GLY A C 1
ATOM 698 O O . GLY A 1 84 ? -4.991 1.322 -11.850 1.00 70.94 84 GLY A O 1
ATOM 699 N N . HIS A 1 85 ? -4.362 3.440 -11.357 1.00 77.12 85 HIS A N 1
ATOM 700 C CA . HIS A 1 85 ? -3.777 3.158 -10.037 1.00 77.12 85 HIS A CA 1
ATOM 701 C C . HIS A 1 85 ? -2.734 2.019 -10.092 1.00 77.12 85 HIS A C 1
ATOM 703 O O . HIS A 1 85 ? -2.795 1.052 -9.325 1.00 77.12 85 HIS A O 1
ATOM 709 N N . GLY A 1 86 ? -1.837 2.073 -11.086 1.00 78.88 86 GLY A N 1
ATOM 710 C CA . GLY A 1 86 ? -0.742 1.113 -11.270 1.00 78.88 86 GLY A CA 1
ATOM 711 C C . GLY A 1 86 ? -1.161 -0.308 -11.667 1.00 78.88 86 GLY A C 1
ATOM 712 O O . GLY A 1 86 ? -0.370 -1.229 -11.500 1.00 78.88 86 GLY A O 1
ATOM 713 N N . GLY A 1 87 ? -2.390 -0.508 -12.157 1.00 85.44 87 GLY A N 1
ATOM 714 C CA . GLY A 1 87 ? -2.888 -1.830 -12.556 1.00 85.44 87 GLY A CA 1
ATOM 715 C C . GLY A 1 87 ? -3.419 -2.682 -11.402 1.00 85.44 87 GLY A C 1
ATOM 716 O O . GLY A 1 87 ? -3.519 -3.895 -11.539 1.00 85.44 87 GLY A O 1
ATOM 717 N N . SER A 1 88 ? -3.781 -2.070 -10.272 1.00 88.19 88 SER A N 1
ATOM 718 C CA . SER A 1 88 ? -4.259 -2.769 -9.067 1.00 88.19 88 SER A CA 1
ATOM 719 C C . SER A 1 88 ? -5.656 -3.399 -9.199 1.00 88.19 88 SER A C 1
ATOM 721 O O . SER A 1 88 ? -5.925 -4.431 -8.584 1.00 88.19 88 SER A O 1
ATOM 723 N N . HIS A 1 89 ? -6.551 -2.831 -10.013 1.00 89.62 89 HIS A N 1
ATOM 724 C CA . HIS A 1 89 ? -7.956 -3.262 -10.089 1.00 89.62 89 HIS A CA 1
ATOM 725 C C . HIS A 1 89 ? -8.157 -4.746 -10.444 1.00 89.62 89 HIS A C 1
ATOM 727 O O . HIS A 1 89 ? -8.925 -5.408 -9.743 1.00 89.62 89 HIS A O 1
ATOM 733 N N . PRO A 1 90 ? -7.478 -5.320 -11.462 1.00 91.69 90 PRO A N 1
ATOM 734 C CA . PRO A 1 90 ? -7.611 -6.743 -11.772 1.00 91.69 90 PRO A CA 1
ATOM 735 C C . PRO A 1 90 ? -7.197 -7.650 -10.607 1.00 91.69 90 PRO A C 1
ATOM 737 O O . PRO A 1 90 ? -7.815 -8.692 -10.410 1.00 91.69 90 PRO A O 1
ATOM 740 N N . HIS A 1 91 ? -6.212 -7.241 -9.797 1.00 93.69 91 HIS A N 1
ATOM 741 C CA . HIS A 1 91 ? -5.814 -7.970 -8.589 1.00 93.69 91 HIS A CA 1
ATOM 742 C C . HIS A 1 91 ? -6.902 -7.951 -7.519 1.00 93.69 91 HIS A C 1
ATOM 744 O O . HIS A 1 91 ? -7.225 -9.001 -6.969 1.00 93.69 91 HIS A O 1
ATOM 750 N N . LEU A 1 92 ? -7.510 -6.789 -7.270 1.00 93.69 92 LEU A N 1
ATOM 751 C CA . LEU A 1 92 ? -8.600 -6.658 -6.300 1.00 93.69 92 LEU A CA 1
ATOM 752 C C . LEU A 1 92 ? -9.830 -7.480 -6.703 1.00 93.69 92 LEU A C 1
ATOM 754 O O . LEU A 1 92 ? -10.415 -8.173 -5.873 1.00 93.69 92 LEU A O 1
ATOM 758 N N . VAL A 1 93 ? -10.201 -7.445 -7.987 1.00 93.88 93 VAL A N 1
ATOM 759 C CA . VAL A 1 93 ? -11.322 -8.238 -8.512 1.00 93.88 93 VAL A CA 1
ATOM 760 C C . VAL A 1 93 ? -11.017 -9.733 -8.436 1.00 93.88 93 VAL A C 1
ATOM 762 O O . VAL A 1 93 ? -11.875 -10.504 -8.010 1.00 93.88 93 VAL A O 1
ATOM 765 N N . ASN A 1 94 ? -9.805 -10.147 -8.816 1.00 96.25 94 ASN A N 1
ATOM 766 C CA . ASN A 1 94 ? -9.398 -11.548 -8.740 1.00 96.25 94 ASN A CA 1
ATOM 767 C C . ASN A 1 94 ? -9.426 -12.075 -7.300 1.00 96.25 94 ASN A C 1
ATOM 769 O O . ASN A 1 94 ? -9.923 -13.172 -7.062 1.00 96.25 94 ASN A O 1
ATOM 773 N N . GLU A 1 95 ? -8.940 -11.293 -6.335 1.00 97.06 95 GLU A N 1
ATOM 774 C CA . GLU A 1 95 ? -8.974 -11.667 -4.920 1.00 97.06 95 GLU A CA 1
ATOM 775 C C . GLU A 1 95 ? -10.412 -11.814 -4.411 1.00 97.06 95 GLU A C 1
ATOM 777 O O . GLU A 1 95 ? -10.751 -12.830 -3.813 1.00 97.06 95 GLU A O 1
ATOM 782 N N . PHE A 1 96 ? -11.288 -10.856 -4.724 1.00 96.44 96 PHE A N 1
ATOM 783 C CA . PHE A 1 96 ? -12.694 -10.924 -4.328 1.00 96.44 96 PHE A CA 1
ATOM 784 C C . PHE A 1 96 ? -13.407 -12.159 -4.898 1.00 96.44 96 PHE A C 1
ATOM 786 O O . PHE A 1 96 ? -14.082 -12.883 -4.169 1.00 96.44 96 PHE A O 1
ATOM 793 N N . VAL A 1 97 ? -13.249 -12.424 -6.199 1.00 96.94 97 VAL A N 1
ATOM 794 C CA . VAL A 1 97 ? -13.911 -13.559 -6.860 1.00 96.94 97 VAL A CA 1
ATOM 795 C C . VAL A 1 97 ? -13.326 -14.895 -6.399 1.00 96.94 97 VAL A C 1
ATOM 797 O O . VAL A 1 97 ? -14.089 -15.820 -6.127 1.00 96.94 97 VAL A O 1
ATOM 800 N N . SER A 1 98 ? -11.999 -15.009 -6.282 1.00 97.50 98 SER A N 1
ATOM 801 C CA . SER A 1 98 ? -11.359 -16.251 -5.822 1.00 97.50 98 SER A CA 1
ATOM 802 C C . SER A 1 98 ? -11.729 -16.581 -4.379 1.00 97.50 98 SER A C 1
ATOM 804 O O . SER A 1 98 ? -12.053 -17.731 -4.102 1.00 97.50 98 SER A O 1
ATOM 806 N N . ALA A 1 99 ? -11.802 -15.587 -3.489 1.00 98.06 99 ALA A N 1
ATOM 807 C CA . ALA A 1 99 ? -12.239 -15.793 -2.111 1.00 98.06 99 ALA A CA 1
ATOM 808 C C . ALA A 1 99 ? -13.655 -16.389 -2.024 1.00 98.06 99 ALA A C 1
ATOM 810 O O . ALA A 1 99 ? -13.888 -17.319 -1.253 1.00 98.06 99 ALA A O 1
ATOM 811 N N . LEU A 1 100 ? -14.582 -15.912 -2.865 1.00 97.94 100 LEU A N 1
ATOM 812 C CA . LEU A 1 100 ? -15.944 -16.452 -2.940 1.00 97.94 100 LEU A CA 1
ATOM 813 C C . LEU A 1 100 ? -15.983 -17.888 -3.475 1.00 97.94 100 LEU A C 1
ATOM 815 O O . LEU A 1 100 ? -16.752 -18.705 -2.976 1.00 97.94 100 LEU A O 1
ATOM 819 N N . LEU A 1 101 ? -15.186 -18.193 -4.502 1.00 98.25 101 LEU A N 1
ATOM 820 C CA . LEU A 1 101 ? -15.128 -19.536 -5.090 1.00 98.25 101 LEU A CA 1
ATOM 821 C C . LEU A 1 101 ? -14.504 -20.562 -4.140 1.00 98.25 101 LEU A C 1
ATOM 823 O O . LEU A 1 101 ? -14.895 -21.727 -4.151 1.00 98.25 101 LEU A O 1
ATOM 827 N N . GLU A 1 102 ? -13.530 -20.129 -3.345 1.00 98.12 102 GLU A N 1
ATOM 828 C CA . GLU A 1 102 ? -12.776 -20.964 -2.410 1.00 98.12 102 GLU A CA 1
ATOM 829 C C . GLU A 1 102 ? -13.409 -21.033 -1.011 1.00 98.12 102 GLU A C 1
ATOM 831 O O . GLU A 1 102 ? -12.873 -21.727 -0.150 1.00 98.12 102 GLU A O 1
ATOM 836 N N . ASP A 1 103 ? -14.534 -20.342 -0.784 1.00 97.81 103 ASP A N 1
ATOM 837 C CA . ASP A 1 103 ? -15.210 -20.232 0.518 1.00 97.81 103 ASP A CA 1
ATOM 838 C C . ASP A 1 103 ? -14.244 -19.818 1.646 1.00 97.81 103 ASP A C 1
ATOM 840 O O . ASP A 1 103 ? -14.149 -20.442 2.706 1.00 97.81 103 ASP A O 1
ATOM 844 N N . ARG A 1 104 ? -13.471 -18.757 1.383 1.00 97.75 104 ARG A N 1
ATOM 845 C CA . ARG A 1 104 ? -12.505 -18.177 2.324 1.00 97.75 104 ARG A CA 1
ATOM 846 C C . ARG A 1 104 ? -12.744 -16.687 2.523 1.00 97.75 104 ARG A C 1
ATOM 848 O O . ARG A 1 104 ? -13.300 -16.001 1.668 1.00 97.75 104 ARG A O 1
ATOM 855 N N . ASP A 1 105 ? -12.231 -16.165 3.631 1.00 96.06 105 ASP A N 1
ATOM 856 C CA . ASP A 1 105 ? -12.136 -14.720 3.823 1.00 96.06 105 ASP A CA 1
ATOM 857 C C . ASP A 1 105 ? -11.228 -14.094 2.739 1.00 96.06 105 ASP A C 1
ATOM 859 O O . ASP A 1 105 ? -10.149 -14.636 2.451 1.00 96.06 105 ASP A O 1
ATOM 863 N N . PRO A 1 106 ? -11.623 -12.953 2.140 1.00 96.44 106 PRO A N 1
ATOM 864 C CA . PRO A 1 106 ? -10.759 -12.212 1.231 1.00 96.44 106 PRO A CA 1
ATOM 865 C C . PRO A 1 106 ? -9.655 -11.486 2.004 1.00 96.44 106 PRO A C 1
ATOM 867 O O . PRO A 1 106 ? -9.777 -11.238 3.202 1.00 96.44 106 PRO A O 1
ATOM 870 N N . TRP A 1 107 ? -8.595 -11.072 1.318 1.00 93.50 107 TRP A N 1
ATOM 871 C CA . TRP A 1 107 ? -7.589 -10.165 1.859 1.00 93.50 107 TRP A CA 1
ATOM 872 C C . TRP A 1 107 ? -7.657 -8.774 1.198 1.00 93.50 107 TRP A C 1
ATOM 874 O O . TRP A 1 107 ? -7.483 -8.667 -0.016 1.00 93.50 107 TRP A O 1
ATOM 884 N N . PRO A 1 108 ? -7.821 -7.682 1.969 1.00 94.25 108 PRO A N 1
ATOM 885 C CA . PRO A 1 108 ? -8.149 -7.658 3.396 1.00 94.25 108 PRO A CA 1
ATOM 886 C C . PRO A 1 108 ? -9.581 -8.157 3.659 1.00 94.25 108 PRO A C 1
ATOM 888 O O . PRO A 1 108 ? -10.476 -7.949 2.840 1.00 94.25 108 PRO A O 1
ATOM 891 N N . ASN A 1 109 ? -9.809 -8.769 4.825 1.00 94.44 109 ASN A N 1
ATOM 892 C CA . ASN A 1 109 ? -11.150 -9.184 5.248 1.00 94.44 109 ASN A CA 1
ATOM 893 C C . ASN A 1 109 ? -11.877 -8.050 5.988 1.00 94.44 109 ASN A C 1
ATOM 895 O O . ASN A 1 109 ? -11.312 -6.986 6.252 1.00 94.44 109 ASN A O 1
ATOM 899 N N . ALA A 1 110 ? -13.130 -8.292 6.384 1.00 94.38 110 ALA A N 1
ATOM 900 C CA . ALA A 1 110 ? -13.966 -7.291 7.045 1.00 94.38 110 ALA A CA 1
ATOM 901 C C . ALA A 1 110 ? -13.330 -6.694 8.315 1.00 94.38 110 ALA A C 1
ATOM 903 O O . ALA A 1 110 ? -13.433 -5.488 8.543 1.00 94.38 110 ALA A O 1
ATOM 904 N N . VAL A 1 111 ? -12.649 -7.510 9.128 1.00 95.25 111 VAL A N 1
ATOM 905 C CA . VAL A 1 111 ? -12.003 -7.047 10.367 1.00 95.25 111 VAL A CA 1
ATOM 906 C C . VAL A 1 111 ? -10.818 -6.139 10.048 1.00 95.25 111 VAL A C 1
ATOM 908 O O . VAL A 1 111 ? -10.723 -5.041 10.598 1.00 95.25 111 VAL A O 1
ATOM 911 N N . THR A 1 112 ? -9.949 -6.548 9.121 1.00 95.12 112 THR A N 1
ATOM 912 C CA . THR A 1 112 ? -8.809 -5.738 8.674 1.00 95.12 112 THR A CA 1
ATOM 913 C C . THR A 1 112 ? -9.268 -4.429 8.029 1.00 95.12 112 THR A C 1
ATOM 915 O O . THR A 1 112 ? -8.759 -3.362 8.374 1.00 95.12 112 THR A O 1
ATOM 918 N N . SER A 1 113 ? -10.278 -4.470 7.157 1.00 95.00 113 SER A N 1
ATOM 919 C CA . SER A 1 113 ? -10.854 -3.268 6.546 1.00 95.00 113 SER A CA 1
ATOM 920 C C . SER A 1 113 ? -11.457 -2.320 7.586 1.00 95.00 113 SER A C 1
ATOM 922 O O . SER A 1 113 ? -11.276 -1.102 7.492 1.00 95.00 113 SER A O 1
ATOM 924 N N . ALA A 1 114 ? -12.138 -2.856 8.604 1.00 95.62 114 ALA A N 1
ATOM 925 C CA . ALA A 1 114 ? -12.694 -2.057 9.689 1.00 95.62 114 ALA A CA 1
ATOM 926 C C . ALA A 1 114 ? -11.595 -1.411 10.542 1.00 95.62 114 ALA A C 1
ATOM 928 O O . ALA A 1 114 ? -11.716 -0.240 10.889 1.00 95.62 114 ALA A O 1
ATOM 929 N N . ASN A 1 115 ? -10.502 -2.128 10.817 1.00 95.62 115 ASN A N 1
ATOM 930 C CA . ASN A 1 115 ? -9.325 -1.576 11.487 1.00 95.62 115 ASN A CA 1
ATOM 931 C C . ASN A 1 115 ? -8.800 -0.336 10.763 1.00 95.62 115 ASN A C 1
ATOM 933 O O . ASN A 1 115 ? -8.778 0.748 11.343 1.00 95.62 115 ASN A O 1
ATOM 937 N N . TRP A 1 116 ? -8.466 -0.475 9.479 1.00 94.62 116 TRP A N 1
ATOM 938 C CA . TRP A 1 116 ? -7.897 0.615 8.687 1.00 94.62 116 TRP A CA 1
ATOM 939 C C . TRP A 1 116 ? -8.847 1.811 8.580 1.00 94.62 116 TRP A C 1
ATOM 941 O O . TRP A 1 116 ? -8.422 2.958 8.708 1.00 94.62 116 TRP A O 1
ATOM 951 N N . THR A 1 117 ? -10.146 1.550 8.415 1.00 95.19 117 THR A N 1
ATOM 952 C CA . THR A 1 117 ? -11.169 2.601 8.306 1.00 95.19 117 THR A CA 1
ATOM 953 C C . THR A 1 117 ? -11.375 3.334 9.634 1.00 95.19 117 THR A C 1
ATOM 955 O O . THR A 1 117 ? -11.418 4.567 9.673 1.00 95.19 117 THR A O 1
ATOM 958 N N . CYS A 1 118 ? -11.472 2.600 10.747 1.00 96.62 118 CYS A N 1
ATOM 959 C CA . CYS A 1 118 ? -11.701 3.186 12.065 1.00 96.62 118 CYS A CA 1
ATOM 960 C C . CYS A 1 118 ? -10.536 4.056 12.536 1.00 96.62 118 CYS A C 1
ATOM 962 O O . CYS A 1 118 ? -10.786 5.002 13.276 1.00 96.62 118 CYS A O 1
ATOM 964 N N . VAL A 1 119 ? -9.299 3.810 12.088 1.00 95.06 119 VAL A N 1
ATOM 965 C CA . VAL A 1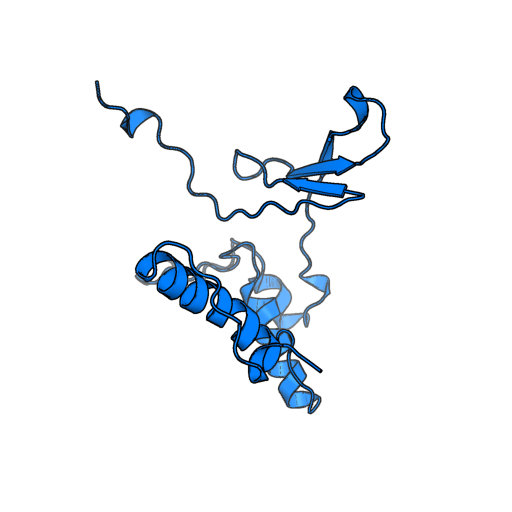 119 ? -8.153 4.674 12.424 1.00 95.06 119 VAL A CA 1
ATOM 966 C C . VAL A 1 119 ? -8.433 6.132 12.050 1.00 95.06 119 VAL A C 1
ATOM 968 O O . VAL A 1 119 ? -8.258 7.013 12.891 1.00 95.06 119 VAL A O 1
ATOM 971 N N . GLY A 1 120 ? -8.934 6.398 10.839 1.00 95.44 120 GLY A N 1
ATOM 972 C CA . GLY A 1 120 ? -9.262 7.760 10.403 1.00 95.44 120 GLY A CA 1
ATOM 973 C C . GLY A 1 120 ? -10.394 8.394 11.219 1.00 95.44 120 GLY A C 1
ATOM 974 O O . GLY A 1 120 ? -10.313 9.562 11.604 1.00 95.44 120 GLY A O 1
ATOM 975 N N . ILE A 1 121 ? -11.422 7.608 11.548 1.00 96.69 121 ILE A N 1
ATOM 976 C CA . ILE A 1 121 ? -12.571 8.055 12.352 1.00 96.69 121 ILE A CA 1
ATOM 977 C C . ILE A 1 121 ? -12.133 8.394 13.784 1.00 96.69 121 ILE A C 1
ATOM 979 O O . ILE A 1 121 ? -12.429 9.478 14.288 1.00 96.69 121 ILE A O 1
ATOM 983 N N . CYS A 1 122 ? -11.381 7.501 14.430 1.00 97.88 122 CYS A N 1
ATOM 984 C CA . CYS A 1 122 ? -10.850 7.712 15.774 1.00 97.88 122 CYS A CA 1
ATOM 985 C C . CYS A 1 122 ? -9.860 8.883 15.816 1.00 97.88 122 CYS A C 1
ATOM 987 O O . CYS A 1 122 ? -9.873 9.646 16.780 1.00 97.88 122 CYS A O 1
ATOM 989 N N . ALA A 1 123 ? -9.037 9.073 14.777 1.00 97.69 123 ALA A N 1
ATOM 990 C CA . ALA A 1 123 ? -8.128 10.215 14.683 1.00 97.69 123 ALA A CA 1
ATOM 991 C C . ALA A 1 123 ? -8.894 11.543 14.586 1.00 97.69 123 ALA A C 1
ATOM 993 O O . ALA A 1 123 ? -8.565 12.501 15.287 1.00 97.69 123 ALA A O 1
ATOM 994 N N . HIS A 1 124 ? -9.957 11.591 13.778 1.00 97.94 124 HIS A N 1
ATOM 995 C CA . HIS A 1 124 ? -10.834 12.757 13.702 1.00 97.94 124 HIS A CA 1
ATOM 996 C C . HIS A 1 124 ? -11.486 13.065 15.059 1.00 97.94 124 HIS A C 1
ATOM 998 O O . HIS A 1 124 ? -11.434 14.202 15.530 1.00 97.94 124 HIS A O 1
ATOM 1004 N N . GLN A 1 125 ? -12.036 12.045 15.724 1.00 98.12 125 GLN A N 1
ATOM 1005 C CA . GLN A 1 125 ? -12.628 12.187 17.055 1.00 98.12 125 GLN A CA 1
ATOM 1006 C C . GLN A 1 125 ? -11.600 12.658 18.097 1.00 98.12 125 GLN A C 1
ATOM 1008 O O . GLN A 1 125 ? -11.895 13.541 18.900 1.00 98.12 125 GLN A O 1
ATOM 1013 N N . SER A 1 126 ? -10.380 12.115 18.062 1.00 98.56 126 SER A N 1
ATOM 1014 C CA . SER A 1 126 ? -9.270 12.538 18.921 1.00 98.56 126 SER A CA 1
ATOM 1015 C C . SER A 1 126 ? -8.950 14.021 18.727 1.00 98.56 126 SER A C 1
ATOM 1017 O O . SER A 1 126 ? -8.859 14.765 19.705 1.00 98.56 126 SER A O 1
ATOM 1019 N N . ALA A 1 127 ? -8.868 14.487 17.477 1.00 98.44 127 ALA A N 1
ATOM 1020 C CA . ALA A 1 127 ? -8.610 15.891 17.164 1.00 98.44 127 ALA A CA 1
ATOM 1021 C C . ALA A 1 127 ? -9.702 16.821 17.720 1.00 98.44 127 ALA A C 1
ATOM 1023 O O . ALA A 1 127 ? -9.387 17.854 18.311 1.00 98.44 127 ALA A O 1
ATOM 1024 N N . GLN A 1 128 ? -10.977 16.427 17.615 1.00 98.38 128 GLN A N 1
ATOM 1025 C CA . GLN A 1 128 ? -12.099 17.169 18.208 1.00 98.38 128 GLN A CA 1
ATOM 1026 C C . GLN A 1 128 ? -12.032 17.242 19.744 1.00 98.38 128 GLN A C 1
ATOM 1028 O O . GLN A 1 128 ? -12.579 18.166 20.339 1.00 98.38 128 GLN A O 1
ATOM 1033 N N . GLN A 1 129 ? -11.342 16.297 20.388 1.00 98.19 129 GLN A N 1
ATOM 1034 C CA . GLN A 1 129 ? -11.162 16.214 21.842 1.00 98.19 129 GLN A CA 1
ATOM 1035 C C . GLN A 1 129 ? -9.809 16.769 22.318 1.00 98.19 129 GLN A C 1
ATOM 1037 O O . GLN A 1 129 ? -9.389 16.498 23.444 1.00 98.19 129 GLN A O 1
ATOM 1042 N N . GLY A 1 130 ? -9.105 17.534 21.478 1.00 98.12 130 GLY A N 1
ATOM 1043 C CA . GLY A 1 130 ? -7.808 18.117 21.830 1.00 98.12 130 GLY A CA 1
ATOM 1044 C C . GLY A 1 130 ? -6.660 17.103 21.861 1.00 98.12 130 GLY A C 1
ATOM 1045 O O . GLY A 1 130 ? -5.717 17.271 22.627 1.00 98.12 130 GLY A O 1
ATOM 1046 N N . GLY A 1 131 ? -6.739 16.042 21.055 1.00 97.81 131 GLY A N 1
ATOM 1047 C CA . GLY A 1 131 ? -5.695 15.020 20.945 1.00 97.81 131 GLY A CA 1
ATOM 1048 C C . GLY A 1 131 ? -5.764 13.926 22.011 1.00 97.81 131 GLY A C 1
ATOM 1049 O O . GLY A 1 131 ? -4.770 13.243 22.255 1.00 97.81 131 GLY A O 1
ATOM 1050 N N . GLN A 1 132 ? -6.914 13.743 22.668 1.00 98.44 132 GLN A N 1
ATOM 1051 C CA . GLN A 1 132 ? -7.098 12.645 23.620 1.00 98.44 132 GLN A CA 1
ATOM 1052 C C . GLN A 1 132 ? -7.022 11.278 22.935 1.00 98.44 132 GLN A C 1
ATOM 1054 O O . GLN A 1 132 ? -7.384 11.121 21.767 1.00 98.44 132 GLN A O 1
ATOM 1059 N N . ILE A 1 133 ? -6.570 10.265 23.675 1.00 97.81 133 ILE A N 1
ATOM 1060 C CA . ILE A 1 133 ? -6.492 8.895 23.164 1.00 97.81 133 ILE A CA 1
ATOM 1061 C C . ILE A 1 133 ? -7.910 8.355 22.946 1.00 97.81 133 ILE A C 1
ATOM 1063 O O . ILE A 1 133 ? -8.651 8.141 23.902 1.00 97.81 133 ILE A O 1
ATOM 1067 N N . VAL A 1 134 ? -8.242 8.049 21.691 1.00 97.81 134 VAL A N 1
ATOM 1068 C CA . VAL A 1 134 ? -9.445 7.299 21.310 1.00 97.81 134 VAL A CA 1
ATOM 1069 C C . VAL A 1 134 ? -9.015 5.884 20.941 1.00 97.81 134 VAL A C 1
ATOM 1071 O O . VAL A 1 134 ? -8.184 5.687 20.055 1.00 97.81 134 VAL A O 1
ATOM 1074 N N . ARG A 1 135 ? -9.538 4.885 21.656 1.00 96.56 135 ARG A N 1
ATOM 1075 C CA . ARG A 1 135 ? -9.210 3.476 21.403 1.00 96.56 135 ARG A CA 1
ATOM 1076 C C . ARG A 1 135 ? -10.002 2.977 20.198 1.00 96.56 135 ARG A C 1
ATOM 1078 O O . ARG A 1 135 ? -11.181 3.296 20.062 1.00 96.56 135 ARG A O 1
ATOM 1085 N N . LEU A 1 136 ? -9.354 2.176 19.356 1.00 96.00 136 LEU A N 1
ATOM 1086 C CA . LEU A 1 136 ? -10.040 1.462 18.284 1.00 96.00 136 LEU A CA 1
ATOM 1087 C C . LEU A 1 136 ? -11.107 0.521 18.878 1.00 96.00 136 LEU A C 1
ATOM 1089 O O . LEU A 1 136 ? -10.851 -0.085 19.925 1.00 96.00 136 LEU A O 1
ATOM 1093 N N . PRO A 1 137 ? -12.278 0.371 18.234 1.00 95.31 137 PRO A N 1
ATOM 1094 C CA . PRO A 1 137 ? -13.299 -0.570 18.684 1.00 95.31 137 PRO A CA 1
ATOM 1095 C C . PRO A 1 137 ? -12.781 -2.014 18.692 1.00 95.31 137 PRO A C 1
ATOM 1097 O O . PRO A 1 137 ? -12.079 -2.423 17.768 1.00 95.31 137 PRO A O 1
ATOM 1100 N N . GLU A 1 138 ? -13.173 -2.816 19.685 1.00 95.19 138 GLU A N 1
ATOM 1101 C CA . GLU A 1 138 ? -12.647 -4.182 19.869 1.00 95.19 138 GLU A CA 1
ATOM 1102 C C . GLU A 1 138 ? -12.842 -5.090 18.647 1.00 95.19 138 GLU A C 1
ATOM 1104 O O . GLU A 1 138 ? -11.947 -5.859 18.305 1.00 95.19 138 GLU A O 1
ATOM 1109 N N . PHE A 1 139 ? -13.962 -4.956 17.928 1.00 93.44 139 PHE A N 1
ATOM 1110 C CA . PHE A 1 139 ? -14.250 -5.754 16.728 1.00 93.44 139 PHE A CA 1
ATOM 1111 C C . PHE A 1 139 ? -13.265 -5.515 15.572 1.00 93.44 139 PHE A C 1
ATOM 1113 O O . PHE A 1 139 ? -13.251 -6.281 14.614 1.00 93.44 139 PHE A O 1
ATOM 1120 N N . THR A 1 140 ? -12.455 -4.458 15.646 1.00 94.62 140 THR A N 1
ATOM 1121 C CA . THR A 1 140 ? -11.461 -4.113 14.625 1.00 94.62 140 THR A CA 1
ATOM 1122 C C . THR A 1 140 ? -10.078 -4.693 14.910 1.00 94.62 140 THR A C 1
ATOM 1124 O O . THR A 1 140 ? -9.203 -4.628 14.054 1.00 94.62 140 THR A O 1
ATOM 1127 N N . LEU A 1 141 ? -9.824 -5.231 16.105 1.00 89.12 141 LEU A N 1
ATOM 1128 C CA . LEU A 1 141 ? -8.458 -5.505 16.564 1.00 89.12 141 LEU A CA 1
ATOM 1129 C C . LEU A 1 141 ? -7.880 -6.855 16.113 1.00 89.12 141 LEU A C 1
ATOM 1131 O O . LEU A 1 141 ? -6.742 -7.157 16.461 1.00 89.12 141 LEU A O 1
ATOM 1135 N N . GLY A 1 142 ? -8.606 -7.637 15.306 1.00 76.88 142 GLY A N 1
ATOM 1136 C CA . GLY A 1 142 ? -8.224 -9.022 15.013 1.00 76.88 142 GLY A CA 1
ATOM 1137 C C . GLY A 1 142 ? -8.242 -9.889 16.279 1.00 76.88 142 GLY A C 1
ATOM 1138 O O . GLY A 1 142 ? -8.296 -9.385 17.400 1.00 76.88 142 GLY A O 1
ATOM 1139 N N . ARG A 1 143 ? -8.256 -11.208 16.118 1.00 59.78 143 ARG A N 1
ATOM 1140 C CA . ARG A 1 143 ? -7.984 -12.144 17.216 1.00 59.78 143 ARG A CA 1
ATOM 1141 C C . ARG A 1 143 ? -6.651 -12.820 16.972 1.00 59.78 143 ARG A C 1
ATOM 1143 O O . ARG A 1 143 ? -6.353 -13.058 15.782 1.00 59.78 143 ARG A O 1
#

Sequence (143 aa):
RFLYDVARQYRESFDVYGTQRSFEWTLVEHEPHVIHTAKKPEPEIPEKVQVPDFAHLLPAEIQRFTKPSEIHDAQHLSFIQGGGHGGSHPHLVNEFVSALLEDRDPWPNAVTSANWTCVGICAHQSAQQGGQIVRLPEFTLGR